Protein AF-F2Y4B1-F1 (afdb_monomer_lite)

pLDDT: mean 93.59, std 6.01, range [79.81, 98.69]

Structure (mmCIF, N/CA/C/O backbone):
data_AF-F2Y4B1-F1
#
_entry.id   AF-F2Y4B1-F1
#
loop_
_atom_site.group_PDB
_atom_site.id
_atom_site.type_symbol
_atom_site.label_atom_id
_atom_site.label_alt_id
_atom_site.label_comp_id
_atom_site.label_asym_id
_atom_site.label_entity_id
_atom_site.label_seq_id
_atom_site.pdbx_PDB_ins_code
_atom_site.Cartn_x
_atom_site.Cartn_y
_atom_site.Cartn_z
_atom_site.occupancy
_atom_site.B_iso_or_equiv
_atom_site.auth_seq_id
_atom_site.auth_comp_id
_atom_site.auth_asym_id
_atom_site.auth_atom_id
_atom_site.pdbx_PDB_model_num
ATOM 1 N N . ILE A 1 1 ? -16.705 8.768 29.132 1.00 79.81 1 ILE A N 1
ATOM 2 C CA . ILE A 1 1 ? -16.049 7.435 29.122 1.00 79.81 1 ILE A CA 1
ATOM 3 C C . ILE A 1 1 ? -16.727 6.612 28.029 1.00 79.81 1 ILE A C 1
ATOM 5 O O . ILE A 1 1 ? -17.952 6.628 27.998 1.00 79.81 1 ILE A O 1
ATOM 9 N N . ARG A 1 2 ? -15.984 5.991 27.096 1.00 83.81 2 ARG A N 1
ATOM 10 C CA . ARG A 1 2 ? -16.590 5.102 26.081 1.00 83.81 2 ARG A CA 1
ATOM 11 C C . ARG A 1 2 ? -17.036 3.806 26.741 1.00 83.81 2 ARG A C 1
ATOM 13 O O . ARG A 1 2 ? -16.314 3.272 27.578 1.00 83.81 2 ARG A O 1
ATOM 20 N N . ASN A 1 3 ? -18.204 3.310 26.361 1.00 96.38 3 ASN A N 1
ATOM 21 C CA . ASN A 1 3 ? -18.655 2.000 26.809 1.00 96.38 3 ASN A CA 1
ATOM 22 C C . ASN A 1 3 ? -17.929 0.874 26.032 1.00 96.38 3 ASN A C 1
ATOM 24 O O . ASN A 1 3 ? -17.327 1.139 24.985 1.00 96.38 3 ASN A O 1
ATOM 28 N N . PRO A 1 4 ? -17.977 -0.380 26.517 1.00 97.06 4 PRO A N 1
ATOM 29 C CA . PRO A 1 4 ? -17.289 -1.498 25.869 1.00 97.06 4 PRO A CA 1
ATOM 30 C C . PRO A 1 4 ? -17.682 -1.699 24.399 1.00 97.06 4 PRO A C 1
ATOM 32 O O . PRO A 1 4 ? -16.816 -1.926 23.558 1.00 97.06 4 PRO A O 1
ATOM 35 N N . GLN A 1 5 ? -18.964 -1.528 24.065 1.00 96.75 5 GLN A N 1
ATOM 36 C CA . GLN A 1 5 ? -19.450 -1.666 22.691 1.00 96.75 5 GLN A CA 1
ATOM 37 C C . GLN A 1 5 ? -18.861 -0.596 21.762 1.00 96.75 5 GLN A C 1
ATOM 39 O O . GLN A 1 5 ? -18.444 -0.900 20.650 1.00 96.75 5 GLN A O 1
ATOM 44 N N . GLN A 1 6 ? -18.780 0.654 22.222 1.00 97.25 6 GLN A N 1
ATOM 45 C CA . GLN A 1 6 ? -18.164 1.755 21.482 1.00 97.25 6 GLN A CA 1
ATOM 46 C C . GLN A 1 6 ? -16.667 1.522 21.267 1.00 97.25 6 GLN A C 1
ATOM 48 O O . GLN A 1 6 ? -16.140 1.880 20.215 1.00 97.25 6 GLN A O 1
ATOM 53 N N . GLN A 1 7 ? -15.982 0.931 22.249 1.00 97.81 7 GLN A N 1
ATOM 54 C CA . GLN A 1 7 ? -14.566 0.601 22.124 1.00 97.81 7 GLN A CA 1
ATOM 55 C C . GLN A 1 7 ? -14.336 -0.503 21.083 1.00 97.81 7 GLN A C 1
ATOM 57 O O . GLN A 1 7 ? -13.424 -0.377 20.267 1.00 97.81 7 GLN A O 1
ATOM 62 N N . GLU A 1 8 ? -15.182 -1.537 21.056 1.00 97.69 8 GLU A N 1
ATOM 63 C CA . GLU A 1 8 ? -15.070 -2.611 20.063 1.00 97.69 8 GLU A CA 1
ATOM 64 C C . GLU A 1 8 ? -15.451 -2.134 18.656 1.00 97.69 8 GLU A C 1
ATOM 66 O O . GLU A 1 8 ? -14.732 -2.408 17.698 1.00 97.69 8 GLU A O 1
ATOM 71 N N . SER A 1 9 ? -16.517 -1.338 18.518 1.00 98.06 9 SER A N 1
ATOM 72 C CA . SER A 1 9 ? -16.880 -0.718 17.237 1.00 98.06 9 SER A CA 1
ATOM 73 C C . SER A 1 9 ? -15.753 0.156 16.683 1.00 98.06 9 SER A C 1
ATOM 75 O O . SER A 1 9 ? -15.480 0.107 15.484 1.00 98.06 9 SER A O 1
ATOM 77 N N . LEU A 1 10 ? -15.067 0.919 17.542 1.00 97.94 10 LEU A N 1
ATOM 78 C CA . LEU A 1 10 ? -13.910 1.709 17.129 1.00 97.94 10 LEU A CA 1
ATOM 79 C C . LEU A 1 10 ? -12.755 0.816 16.668 1.00 97.94 10 LEU A C 1
ATOM 81 O O . LEU A 1 10 ? -12.219 1.038 15.589 1.00 97.94 10 LEU A O 1
ATOM 85 N N . LYS A 1 11 ? -12.396 -0.204 17.455 1.00 98.06 11 LYS A N 1
ATOM 86 C CA . LYS A 1 11 ? -11.334 -1.155 17.102 1.00 98.06 11 LYS A CA 1
ATOM 87 C C . LYS A 1 11 ? -11.621 -1.836 15.764 1.00 98.06 11 LYS A C 1
ATOM 89 O O . LYS A 1 11 ? -10.723 -1.964 14.937 1.00 98.06 11 LYS A O 1
ATOM 94 N N . HIS A 1 12 ? -12.870 -2.235 15.534 1.00 98.38 12 HIS A N 1
ATOM 95 C CA . HIS A 1 12 ? -13.287 -2.834 14.274 1.00 98.38 12 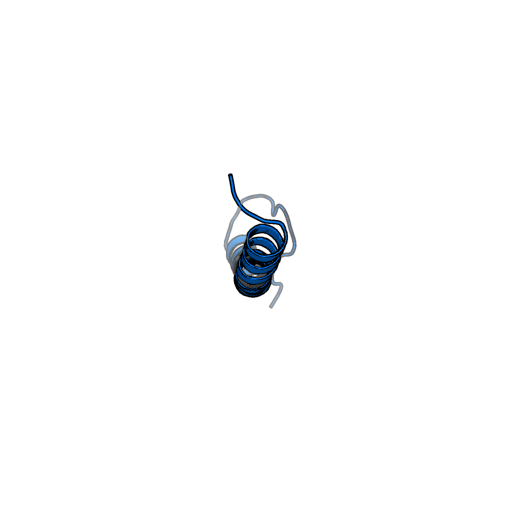HIS A CA 1
ATOM 96 C C . HIS A 1 12 ? -13.148 -1.857 13.100 1.00 98.38 12 HIS A C 1
ATOM 98 O O . HIS A 1 12 ? -12.597 -2.226 12.067 1.00 98.38 12 HIS A O 1
ATOM 104 N N . ALA A 1 13 ? -13.603 -0.612 13.261 1.00 98.38 13 ALA A N 1
ATOM 105 C CA . ALA A 1 13 ? -13.468 0.413 12.228 1.00 98.38 13 ALA A CA 1
ATOM 106 C C . ALA A 1 13 ? -11.996 0.703 11.896 1.00 98.38 13 ALA A C 1
ATOM 108 O O . ALA A 1 13 ? -11.633 0.747 10.723 1.00 98.38 13 ALA A O 1
ATOM 109 N N . THR A 1 14 ? -11.141 0.833 12.915 1.00 98.38 14 THR A N 1
ATOM 110 C CA . THR A 1 14 ? -9.694 1.011 12.733 1.00 98.38 14 THR A CA 1
ATOM 111 C C . THR A 1 14 ? -9.079 -0.171 11.992 1.00 98.38 14 THR A C 1
ATOM 113 O O . THR A 1 14 ? -8.371 0.044 11.019 1.00 98.38 14 THR A O 1
ATOM 116 N N . ARG A 1 15 ? -9.428 -1.410 12.359 1.00 98.56 15 ARG A N 1
ATOM 117 C CA . ARG A 1 15 ? -8.916 -2.609 11.683 1.00 98.56 15 ARG A CA 1
ATOM 118 C C . ARG A 1 15 ? -9.244 -2.631 10.188 1.00 98.56 15 ARG A C 1
ATOM 120 O O . ARG A 1 15 ? -8.378 -2.956 9.389 1.00 98.56 15 ARG A O 1
ATOM 127 N N . VAL A 1 16 ? -10.469 -2.267 9.806 1.00 98.56 16 VAL A N 1
ATOM 128 C CA . VAL A 1 16 ? -10.861 -2.209 8.385 1.00 98.56 16 VAL A CA 1
ATOM 129 C C . VAL A 1 16 ? -10.023 -1.177 7.623 1.00 98.56 16 VAL A C 1
ATOM 131 O O . VAL A 1 16 ? -9.604 -1.435 6.498 1.00 98.56 16 VAL A O 1
ATOM 134 N N . ILE A 1 17 ? -9.749 -0.022 8.235 1.00 98.44 17 ILE A N 1
ATOM 135 C CA . ILE A 1 17 ? -8.880 1.003 7.642 1.00 98.44 17 ILE A CA 1
ATOM 136 C C . ILE A 1 17 ? -7.448 0.470 7.510 1.00 98.44 17 ILE A C 1
ATOM 138 O O . ILE A 1 17 ? -6.850 0.596 6.442 1.00 98.44 17 ILE A O 1
ATOM 142 N N . ASP A 1 18 ? -6.922 -0.162 8.559 1.00 98.62 18 ASP A N 1
ATOM 143 C CA . ASP A 1 18 ? -5.563 -0.705 8.579 1.00 98.62 18 ASP A CA 1
ATOM 144 C C . ASP A 1 18 ? -5.363 -1.788 7.512 1.00 98.62 18 ASP A C 1
ATOM 146 O O . ASP A 1 18 ? -4.333 -1.804 6.845 1.00 98.62 18 ASP A O 1
ATOM 150 N N . GLU A 1 19 ? -6.354 -2.655 7.291 1.00 98.56 19 GLU A N 1
ATOM 151 C CA . GLU A 1 19 ? -6.307 -3.686 6.246 1.00 98.56 19 GLU A CA 1
ATOM 152 C C . GLU A 1 19 ? -6.181 -3.064 4.840 1.00 98.56 19 GLU A C 1
ATOM 154 O O . GLU A 1 19 ? -5.354 -3.501 4.034 1.00 98.56 19 GLU A O 1
ATOM 159 N N . VAL A 1 20 ? -6.932 -1.993 4.557 1.00 98.44 20 VAL A N 1
ATOM 160 C CA . VAL A 1 20 ? -6.858 -1.274 3.271 1.00 98.44 20 VAL A CA 1
ATOM 161 C C . VAL A 1 20 ? -5.516 -0.560 3.108 1.00 98.44 20 VAL A C 1
ATOM 163 O O . VAL A 1 20 ? -4.882 -0.657 2.055 1.00 98.44 20 VAL A O 1
ATOM 166 N N . VAL A 1 21 ? -5.060 0.139 4.149 1.00 98.62 21 VAL A N 1
ATOM 167 C CA . VAL A 1 21 ? -3.782 0.865 4.120 1.00 98.62 21 VAL A CA 1
ATOM 168 C C . VAL A 1 21 ? -2.616 -0.109 3.975 1.00 98.62 21 VAL A C 1
ATOM 170 O O . VAL A 1 21 ? -1.717 0.136 3.175 1.00 98.62 21 VAL A O 1
ATOM 173 N N . SER A 1 22 ? -2.646 -1.238 4.683 1.00 98.56 22 SER A N 1
ATOM 174 C CA . SER A 1 22 ? -1.609 -2.266 4.593 1.00 98.56 22 SER A CA 1
ATOM 175 C C . SER A 1 22 ? -1.493 -2.816 3.175 1.00 98.56 22 SER A C 1
ATOM 177 O O . SER A 1 22 ? -0.379 -2.965 2.677 1.00 98.56 22 SER A O 1
ATOM 179 N N . LYS A 1 23 ? -2.620 -3.080 2.499 1.00 98.56 23 LYS A N 1
ATOM 180 C CA . LYS A 1 23 ? -2.599 -3.553 1.109 1.00 98.56 23 LYS A CA 1
ATOM 181 C C . LYS A 1 23 ? -2.006 -2.512 0.163 1.00 98.56 23 LYS A C 1
ATOM 183 O O . LYS A 1 23 ? -1.192 -2.853 -0.690 1.00 98.56 23 LYS A O 1
ATOM 188 N N . PHE A 1 24 ? -2.390 -1.249 0.335 1.00 98.50 24 PHE A N 1
ATOM 189 C CA . PHE A 1 24 ? -1.856 -0.149 -0.463 1.00 98.50 24 PHE A CA 1
ATOM 190 C C . PHE A 1 24 ? -0.342 0.025 -0.271 1.00 98.50 24 PHE A C 1
ATOM 192 O O . PHE A 1 24 ? 0.385 0.219 -1.243 1.00 98.50 24 PHE A O 1
ATOM 199 N N . LEU A 1 25 ? 0.145 -0.062 0.970 1.00 98.69 25 LEU A N 1
ATOM 200 C CA . LEU A 1 25 ? 1.572 0.056 1.272 1.00 98.69 25 LEU A CA 1
ATOM 201 C C . LEU A 1 25 ? 2.387 -1.109 0.702 1.00 98.69 25 LEU A C 1
ATOM 203 O O . LEU A 1 25 ? 3.499 -0.881 0.229 1.00 98.69 25 LEU A O 1
ATOM 207 N N . ASP A 1 26 ? 1.834 -2.322 0.706 1.00 98.56 26 ASP A N 1
ATOM 208 C CA . ASP A 1 26 ? 2.444 -3.486 0.057 1.00 98.56 26 ASP A CA 1
ATOM 209 C C . ASP A 1 26 ? 2.564 -3.281 -1.463 1.00 98.56 26 ASP A C 1
ATOM 211 O O . ASP A 1 26 ? 3.654 -3.390 -2.026 1.00 98.56 26 ASP A O 1
ATOM 215 N N . ASP A 1 27 ? 1.482 -2.858 -2.125 1.00 98.62 27 ASP A N 1
ATOM 216 C CA . ASP A 1 27 ? 1.495 -2.557 -3.565 1.00 98.62 27 ASP A CA 1
ATOM 217 C C . ASP A 1 27 ? 2.499 -1.455 -3.919 1.00 98.62 27 ASP A C 1
ATOM 219 O O . ASP A 1 27 ? 3.258 -1.576 -4.886 1.00 98.62 27 ASP A O 1
ATOM 223 N N . LEU A 1 28 ? 2.548 -0.396 -3.108 1.00 98.56 28 LEU A N 1
ATOM 224 C CA . LEU A 1 28 ? 3.511 0.687 -3.269 1.00 98.56 28 LEU A CA 1
ATOM 225 C C . LEU A 1 28 ? 4.952 0.200 -3.062 1.00 98.56 28 LEU A C 1
ATOM 227 O O . LEU A 1 28 ? 5.846 0.602 -3.809 1.00 98.56 28 LEU A O 1
ATOM 231 N N . GLY A 1 29 ? 5.187 -0.664 -2.073 1.00 97.88 29 GLY A N 1
ATOM 232 C CA . GLY A 1 29 ? 6.489 -1.274 -1.809 1.00 97.88 29 GLY A CA 1
ATOM 233 C C . GLY A 1 29 ? 6.982 -2.111 -2.989 1.00 97.88 29 GLY A C 1
ATOM 234 O O . GLY A 1 29 ? 8.123 -1.946 -3.428 1.00 97.88 29 GLY A O 1
ATOM 235 N N . ASN A 1 30 ? 6.098 -2.929 -3.561 1.00 97.44 30 ASN A N 1
ATOM 236 C CA . ASN A 1 30 ? 6.387 -3.750 -4.734 1.00 97.44 30 ASN A CA 1
ATOM 237 C C . ASN A 1 30 ? 6.690 -2.887 -5.970 1.00 97.44 30 ASN A C 1
ATOM 239 O O . ASN A 1 30 ? 7.698 -3.094 -6.648 1.00 97.44 30 ASN A O 1
ATOM 243 N N . ALA A 1 31 ? 5.879 -1.856 -6.228 1.00 97.69 31 ALA A N 1
ATOM 244 C CA . ALA A 1 31 ? 6.117 -0.915 -7.322 1.00 97.69 31 ALA A CA 1
ATOM 245 C C . ALA A 1 31 ? 7.448 -0.162 -7.159 1.00 97.69 31 ALA A C 1
ATOM 247 O O . ALA A 1 31 ? 8.225 -0.048 -8.109 1.00 97.69 31 ALA A O 1
ATOM 248 N N . LYS A 1 32 ? 7.747 0.306 -5.940 1.00 96.81 32 LYS A N 1
ATOM 249 C CA . LYS A 1 32 ? 9.024 0.948 -5.617 1.00 96.81 32 LYS A CA 1
ATOM 250 C C . LYS A 1 32 ? 10.194 0.004 -5.875 1.00 96.81 32 LYS A C 1
ATOM 252 O O . LYS A 1 32 ? 11.186 0.437 -6.450 1.00 96.81 32 LYS A O 1
ATOM 257 N N . SER A 1 33 ? 10.098 -1.262 -5.469 1.00 95.12 33 SER A N 1
ATOM 258 C CA . SER A 1 33 ? 11.163 -2.244 -5.689 1.00 95.12 33 SER A CA 1
ATOM 259 C C . SER A 1 33 ? 11.462 -2.434 -7.179 1.00 95.12 33 SER A C 1
ATOM 261 O O . SER A 1 33 ? 12.626 -2.347 -7.572 1.00 95.12 33 SER A O 1
ATOM 263 N N . HIS A 1 34 ? 10.432 -2.578 -8.020 1.00 94.56 34 HIS A N 1
ATOM 264 C CA . HIS A 1 34 ? 10.613 -2.658 -9.472 1.00 94.56 34 HIS A CA 1
ATOM 265 C C . HIS A 1 34 ? 11.253 -1.392 -10.056 1.00 94.56 34 HIS A C 1
ATOM 267 O O . HIS A 1 34 ? 12.195 -1.483 -10.840 1.00 94.56 34 HIS A O 1
ATOM 273 N N . LEU A 1 35 ? 10.798 -0.205 -9.641 1.00 95.19 35 LEU A N 1
ATOM 274 C CA . LEU A 1 35 ? 11.389 1.058 -10.093 1.00 95.19 35 LEU A CA 1
ATOM 275 C C . LEU A 1 35 ? 12.855 1.195 -9.673 1.00 95.19 35 LEU A C 1
ATOM 277 O O . LEU A 1 35 ? 13.669 1.655 -10.469 1.00 95.19 35 LEU A O 1
ATOM 281 N N . MET A 1 36 ? 13.206 0.772 -8.456 1.00 94.75 36 MET A N 1
ATOM 282 C CA . MET A 1 36 ? 14.595 0.781 -7.993 1.00 94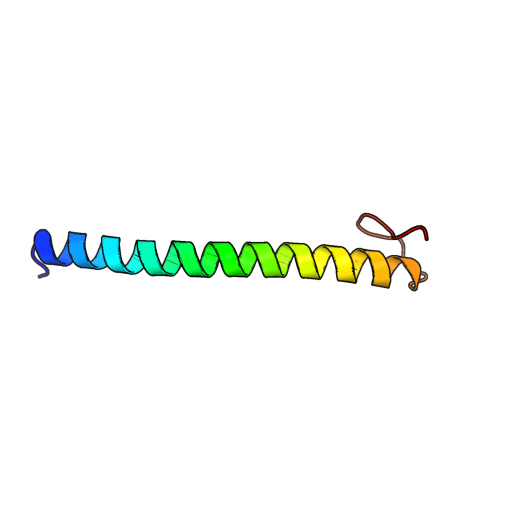.75 36 MET A CA 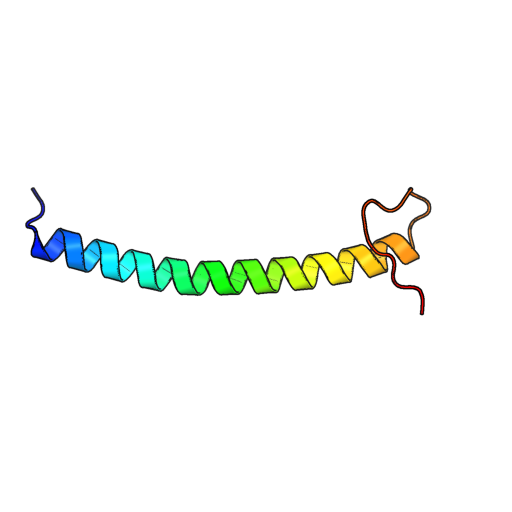1
ATOM 283 C C . MET A 1 36 ? 15.465 -0.184 -8.800 1.00 94.75 36 MET A C 1
ATOM 285 O O . MET A 1 36 ? 16.584 0.178 -9.144 1.00 94.75 36 MET A O 1
ATOM 289 N N . SER A 1 37 ? 14.944 -1.361 -9.159 1.00 93.25 37 SER A N 1
ATOM 290 C CA . SER A 1 37 ? 15.650 -2.326 -10.012 1.00 93.25 37 SER A CA 1
ATOM 291 C C . SER A 1 37 ? 15.991 -1.742 -11.387 1.00 93.25 37 SER A C 1
ATOM 293 O O . SER A 1 37 ? 17.111 -1.905 -11.870 1.00 93.25 37 SER A O 1
ATOM 295 N N . LEU A 1 38 ? 15.046 -1.017 -11.996 1.00 92.19 38 LEU A N 1
ATOM 296 C CA . LEU A 1 38 ? 15.248 -0.323 -13.273 1.00 92.19 38 LEU A CA 1
ATOM 297 C C . LEU A 1 38 ? 16.189 0.880 -13.134 1.00 92.19 38 LEU A C 1
ATOM 299 O O . LEU A 1 38 ? 17.066 1.083 -13.968 1.00 92.19 38 LEU A O 1
ATOM 303 N N . TYR A 1 39 ? 16.039 1.672 -12.070 1.00 91.44 39 TYR 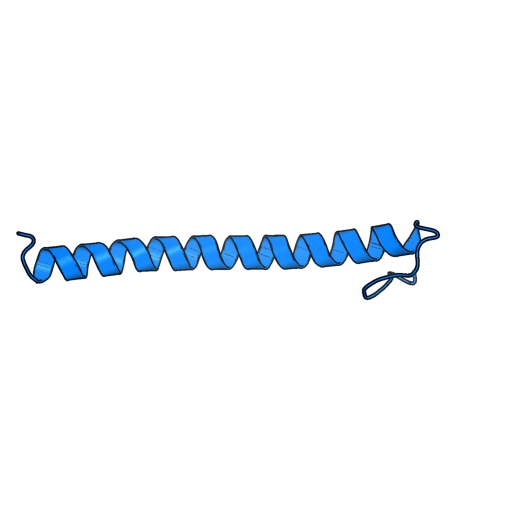A N 1
ATOM 304 C CA . TYR A 1 39 ? 16.937 2.793 -11.788 1.00 91.44 39 TYR A CA 1
ATOM 305 C C . TYR A 1 39 ? 18.384 2.319 -11.630 1.00 91.44 39 TYR A C 1
ATOM 307 O O . TYR A 1 39 ? 19.288 2.906 -12.220 1.00 91.44 39 TYR A O 1
ATOM 315 N N . SER A 1 40 ? 18.610 1.237 -10.882 1.00 92.00 40 SER A N 1
ATOM 316 C CA . SER A 1 40 ? 19.946 0.678 -10.685 1.00 92.00 40 SER A CA 1
ATOM 317 C C . SER A 1 40 ? 20.565 0.129 -11.969 1.00 92.00 40 SER A C 1
ATOM 319 O O . SER A 1 40 ? 21.783 0.169 -12.088 1.00 92.00 40 SER A O 1
ATOM 321 N N . ALA A 1 41 ? 19.766 -0.316 -12.944 1.00 90.12 41 ALA A N 1
ATOM 322 C CA . ALA A 1 41 ? 20.279 -0.709 -14.260 1.00 90.12 41 ALA A CA 1
ATOM 323 C C . ALA A 1 41 ? 20.821 0.491 -15.060 1.00 90.12 41 ALA A C 1
ATOM 325 O O . ALA A 1 41 ? 21.703 0.338 -15.902 1.00 90.12 41 ALA A O 1
ATOM 326 N N . CYS A 1 42 ? 20.318 1.692 -14.770 1.00 91.06 42 CYS A N 1
ATOM 327 C CA . CYS A 1 42 ? 20.710 2.939 -15.425 1.00 91.06 42 CYS A CA 1
ATOM 328 C C . CYS A 1 42 ? 21.733 3.764 -14.624 1.00 91.06 42 CYS A C 1
ATOM 330 O O . CYS A 1 42 ? 22.271 4.739 -15.150 1.00 91.06 42 CYS A O 1
ATOM 332 N N . SER A 1 43 ? 21.974 3.428 -13.355 1.00 90.94 43 SER A N 1
ATOM 333 C CA . SER A 1 43 ? 22.864 4.176 -12.463 1.00 90.94 43 SER A CA 1
ATOM 334 C C . SER A 1 43 ? 24.284 3.607 -12.482 1.00 90.94 43 SER A C 1
ATOM 336 O O . SER A 1 43 ? 24.489 2.403 -12.594 1.00 90.94 43 SER A O 1
ATOM 338 N N . SER A 1 44 ? 25.283 4.478 -12.327 1.00 88.38 44 SER A N 1
ATOM 339 C CA . SER A 1 44 ? 26.683 4.084 -12.117 1.00 88.38 44 SER A CA 1
ATOM 340 C C . SER A 1 44 ? 27.027 3.830 -10.643 1.00 88.38 44 SER A C 1
ATOM 342 O O . SER A 1 44 ? 28.167 3.497 -10.323 1.00 88.38 44 SER A O 1
ATOM 344 N N . GLU A 1 45 ? 26.079 4.057 -9.732 1.00 88.88 45 GLU A N 1
ATOM 345 C CA . GLU A 1 45 ? 26.233 3.776 -8.303 1.00 88.88 45 GLU A CA 1
ATOM 346 C C . GLU A 1 45 ? 26.186 2.265 -8.034 1.00 88.88 45 GLU A C 1
ATOM 348 O O . GLU A 1 45 ? 25.547 1.509 -8.766 1.00 88.88 45 GLU A O 1
ATOM 353 N N . VAL A 1 46 ? 26.834 1.809 -6.955 1.00 85.50 46 VAL A N 1
ATOM 354 C CA . VAL A 1 46 ? 26.750 0.398 -6.546 1.00 85.50 46 VAL A CA 1
ATOM 355 C C . VAL A 1 46 ? 25.297 0.079 -6.161 1.00 85.50 46 VAL A C 1
ATOM 357 O O . VAL A 1 46 ? 24.768 0.720 -5.249 1.00 85.50 46 VAL A O 1
ATOM 360 N N . PRO A 1 47 ? 24.639 -0.903 -6.804 1.00 81.75 47 PRO A N 1
ATOM 361 C CA . PRO A 1 47 ? 23.250 -1.229 -6.510 1.00 81.75 47 PRO A CA 1
ATOM 362 C C . PRO A 1 47 ? 23.083 -1.725 -5.072 1.00 81.75 47 PRO A C 1
ATOM 364 O O . PRO A 1 47 ? 23.764 -2.653 -4.640 1.00 81.75 47 PRO A O 1
ATOM 367 N N . ALA A 1 48 ? 22.129 -1.150 -4.339 1.00 80.31 48 ALA A N 1
ATOM 368 C CA . ALA A 1 48 ? 21.765 -1.604 -2.993 1.00 80.31 48 ALA A CA 1
ATOM 369 C C . ALA A 1 48 ? 20.807 -2.817 -2.996 1.00 80.31 48 ALA A C 1
ATOM 371 O O . ALA A 1 48 ? 20.376 -3.270 -1.936 1.00 80.31 48 ALA A O 1
ATOM 372 N N . GLY A 1 49 ? 20.437 -3.328 -4.174 1.00 82.94 49 GLY A N 1
ATOM 373 C CA . GLY A 1 49 ? 19.460 -4.398 -4.353 1.00 82.94 49 GLY A CA 1
ATOM 374 C C . GLY A 1 49 ? 19.514 -5.014 -5.756 1.00 82.94 49 GLY A C 1
ATOM 375 O O . GLY A 1 49 ? 20.493 -4.798 -6.475 1.00 82.94 49 GLY A O 1
ATOM 376 N N . PRO A 1 50 ? 18.488 -5.796 -6.144 1.00 82.81 50 PRO A N 1
ATOM 377 C CA . PRO A 1 50 ? 18.401 -6.396 -7.473 1.00 82.81 50 PRO A CA 1
ATOM 378 C C . PRO A 1 50 ? 18.479 -5.347 -8.588 1.00 82.81 50 PRO A C 1
ATOM 380 O O . PRO A 1 50 ? 18.005 -4.226 -8.421 1.00 82.81 50 PRO A O 1
ATOM 383 N N . VAL A 1 51 ? 19.062 -5.739 -9.720 1.00 85.44 51 VAL A N 1
ATOM 384 C CA . VAL A 1 51 ? 19.182 -4.923 -10.934 1.00 85.44 51 VAL A CA 1
ATOM 385 C C . VAL A 1 51 ? 18.479 -5.654 -12.062 1.00 85.44 51 VAL A C 1
ATOM 387 O O . VAL A 1 51 ? 18.676 -6.863 -12.215 1.00 85.44 51 VAL A O 1
ATOM 390 N N . ASP A 1 52 ? 17.672 -4.939 -12.844 1.00 85.75 52 ASP A N 1
ATOM 391 C CA . ASP A 1 52 ? 17.078 -5.529 -14.041 1.00 85.75 52 ASP A CA 1
ATOM 392 C C . ASP A 1 52 ? 18.181 -5.766 -15.086 1.00 85.75 52 ASP A C 1
ATOM 394 O O . ASP A 1 52 ? 18.957 -4.862 -15.389 1.00 85.75 52 ASP A O 1
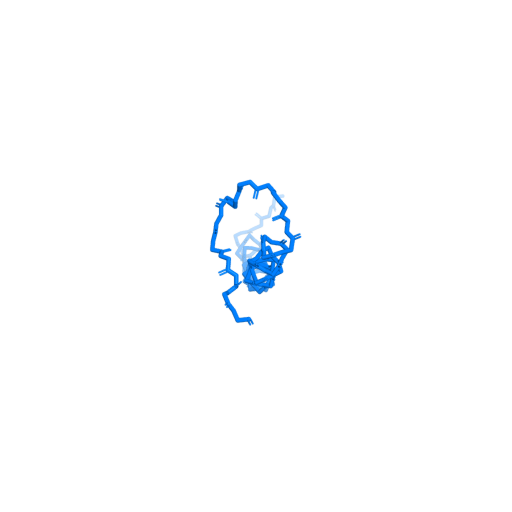ATOM 398 N N . GLN A 1 53 ? 18.306 -7.007 -15.561 1.00 82.94 53 GLN A N 1
ATOM 399 C CA . GLN A 1 53 ? 19.388 -7.443 -16.453 1.00 82.94 53 GLN A CA 1
ATOM 400 C C . GLN A 1 53 ? 18.978 -7.498 -17.932 1.00 82.94 53 GLN A C 1
ATOM 402 O O . GLN A 1 53 ? 19.81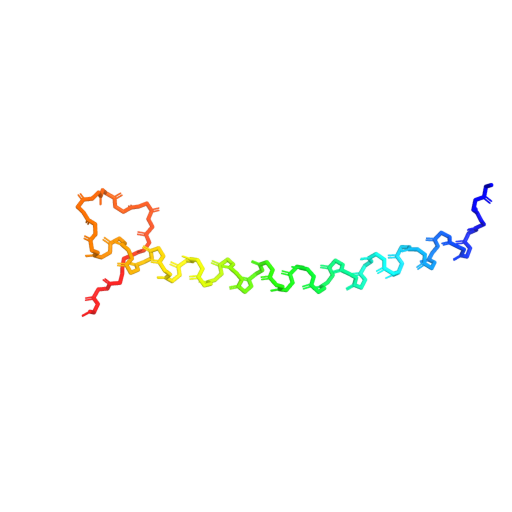6 -7.857 -18.762 1.00 82.94 53 GLN A O 1
ATOM 407 N N . LYS A 1 54 ? 17.706 -7.240 -18.262 1.00 83.25 54 LYS A N 1
ATOM 408 C CA . LYS A 1 54 ? 17.201 -7.266 -19.643 1.00 83.25 54 LYS A CA 1
ATOM 409 C C . LYS A 1 54 ? 17.252 -5.886 -20.281 1.00 83.25 54 LYS A C 1
ATOM 411 O O . LYS A 1 54 ? 17.590 -5.852 -21.484 1.00 83.25 54 LYS A O 1
#

Organism: Sousa chinensis (NCBI:txid103600)

InterPro domains:
  IPR003103 BAG domain [PS51035] (9-54)
  IPR037689 BAG family molecular chaperone regulator 2 [PTHR12334] (1-54)

Foldseek 3Di:
DDDPVRVVVVVVVVVVVCVVVVVVVVVVVVVVVVVLQDVVLVDPDDRPDHHDPD

Radius of gyration: 19.99 Å; chains: 1; bounding box: 46×15×49 Å

Sequence (54 aa):
IRNPQQQESLKHATRVIDEVVSKFLDDLGNAKSHLMSLYSACSSEVPAGPVDQK

Secondary structure (DSSP, 8-state):
---HHHHHHHHHHHHHHHHHHHHHHHHHHHHHHHHHHHHHHH-SSPPSS-----